Protein AF-A0A165PVE1-F1 (afdb_monomer_lite)

Foldseek 3Di:
DDDDDPVRVVVVVVVVVVVVVVVVVVVVVVVVVVVVVVVVVVVVVVVVVVVCVVCVVVPVVVVVQVVDPPRDPVPPDDDDPDPPPDDPDDDDDDDDDDDDDDDDDDDDDDDDDDDDDDDDDPDDDDDDDDDDDDDDDDDDD

pLDDT: mean 73.23, std 21.04, range [41.41, 98.44]

Organism: NCBI:txid1314783

Structure (mmCIF, N/CA/C/O backbone):
data_AF-A0A165PVE1-F1
#
_entry.id   AF-A0A165PVE1-F1
#
loop_
_atom_site.group_PDB
_atom_site.id
_atom_site.type_symbol
_atom_site.label_atom_id
_atom_site.label_alt_id
_atom_site.label_comp_id
_atom_site.label_asym_id
_atom_site.label_entity_id
_atom_site.label_seq_id
_atom_site.pdbx_PDB_ins_code
_atom_site.Cartn_x
_atom_site.Cartn_y
_atom_site.Cartn_z
_atom_site.occupancy
_atom_site.B_iso_or_equiv
_atom_site.auth_seq_id
_atom_site.auth_comp_id
_atom_site.auth_asym_id
_atom_site.auth_atom_id
_atom_site.pdbx_PDB_model_num
ATOM 1 N N . MET A 1 1 ? -23.027 -10.663 45.552 1.00 64.75 1 MET A N 1
ATOM 2 C CA . MET A 1 1 ? -22.506 -10.025 44.319 1.00 64.75 1 MET A CA 1
ATOM 3 C C . MET A 1 1 ? -23.197 -8.685 44.113 1.00 64.75 1 MET A C 1
ATOM 5 O O . MET A 1 1 ? -24.423 -8.654 44.102 1.00 64.75 1 MET A O 1
ATOM 9 N N . ARG A 1 2 ? -22.444 -7.585 43.989 1.00 85.75 2 ARG A N 1
ATOM 10 C CA . ARG A 1 2 ? -23.007 -6.246 43.747 1.00 85.75 2 ARG A CA 1
ATOM 11 C C . ARG A 1 2 ? -23.236 -6.058 42.244 1.00 85.75 2 ARG A C 1
ATOM 13 O O . ARG A 1 2 ? -22.369 -6.411 41.451 1.00 85.75 2 ARG A O 1
ATOM 20 N N . ARG A 1 3 ? -24.409 -5.554 41.848 1.00 88.31 3 ARG A N 1
ATOM 21 C CA . ARG A 1 3 ? -24.725 -5.278 40.437 1.00 88.31 3 ARG A CA 1
ATOM 22 C C . ARG A 1 3 ? -24.141 -3.924 40.025 1.00 88.31 3 ARG A C 1
ATOM 24 O O . ARG A 1 3 ? -24.275 -2.982 40.807 1.00 88.31 3 ARG A O 1
ATOM 31 N N . PRO A 1 4 ? -23.549 -3.816 38.822 1.00 85.88 4 PRO A N 1
ATOM 32 C CA . PRO A 1 4 ? -22.967 -2.568 38.367 1.00 85.88 4 PRO A CA 1
ATOM 33 C C . PRO A 1 4 ? -24.045 -1.515 38.131 1.00 85.88 4 PRO A C 1
ATOM 35 O O . PRO A 1 4 ? -25.127 -1.810 37.596 1.00 85.88 4 PRO A O 1
ATOM 38 N N . THR A 1 5 ? -23.737 -0.289 38.537 1.00 94.88 5 THR A N 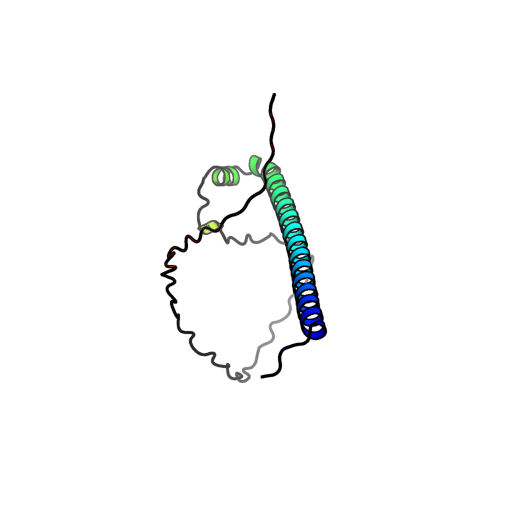1
ATOM 39 C CA . THR A 1 5 ? -24.629 0.860 38.374 1.00 94.88 5 THR A CA 1
ATOM 40 C C . THR A 1 5 ? -24.720 1.267 36.903 1.00 94.88 5 THR A C 1
ATOM 42 O O . THR A 1 5 ? -23.877 0.914 36.078 1.00 94.88 5 THR A O 1
ATOM 45 N N . TYR A 1 6 ? -25.757 2.023 36.539 1.00 96.00 6 TYR A N 1
ATOM 46 C CA . TYR A 1 6 ? -25.896 2.524 35.168 1.00 96.00 6 TYR A CA 1
ATOM 47 C C . TYR A 1 6 ? -24.686 3.367 34.734 1.00 96.00 6 TYR A C 1
ATOM 49 O O . TYR A 1 6 ? -24.195 3.217 33.619 1.00 96.00 6 TYR A O 1
ATOM 57 N N . LYS A 1 7 ? -24.158 4.191 35.647 1.00 96.19 7 LYS A N 1
ATOM 58 C CA . LYS A 1 7 ? -22.968 5.017 35.425 1.00 96.19 7 LYS A CA 1
ATOM 59 C C . LYS A 1 7 ? -21.754 4.164 35.044 1.00 96.19 7 LYS A C 1
ATOM 61 O O . LYS A 1 7 ? -21.088 4.463 34.062 1.00 96.19 7 LYS A O 1
ATOM 66 N N . GLU A 1 8 ? -21.507 3.077 35.770 1.00 96.00 8 GLU A N 1
ATOM 67 C CA . GLU A 1 8 ? -20.408 2.145 35.472 1.00 96.00 8 GLU A CA 1
ATOM 68 C C . GLU A 1 8 ? -20.572 1.486 34.098 1.00 96.00 8 GLU A C 1
ATOM 70 O O . GLU A 1 8 ? -19.610 1.400 33.339 1.00 96.00 8 GLU A O 1
ATOM 75 N N . LYS A 1 9 ? -21.796 1.080 33.731 1.00 95.44 9 LYS A N 1
ATOM 76 C CA . LYS A 1 9 ? -22.074 0.515 32.399 1.00 95.44 9 LYS A CA 1
ATOM 77 C C . LYS A 1 9 ? -21.843 1.528 31.281 1.00 95.44 9 LYS A C 1
ATOM 79 O O . LYS A 1 9 ? -21.306 1.164 30.239 1.00 95.44 9 LYS A O 1
ATOM 84 N N . TYR A 1 10 ? -22.240 2.782 31.498 1.00 96.94 10 TYR A N 1
ATOM 85 C CA . TYR A 1 10 ? -22.013 3.862 30.544 1.00 96.94 10 TYR A CA 1
ATOM 86 C C . TYR A 1 10 ? -20.517 4.098 30.319 1.00 96.94 10 TYR A C 1
ATOM 88 O O . TYR A 1 10 ? -20.077 4.107 29.174 1.00 96.94 10 TYR A O 1
ATOM 96 N N . PHE A 1 11 ? -19.725 4.208 31.390 1.00 97.69 11 PHE A N 1
ATOM 97 C CA . PHE A 1 11 ? -18.276 4.378 31.259 1.0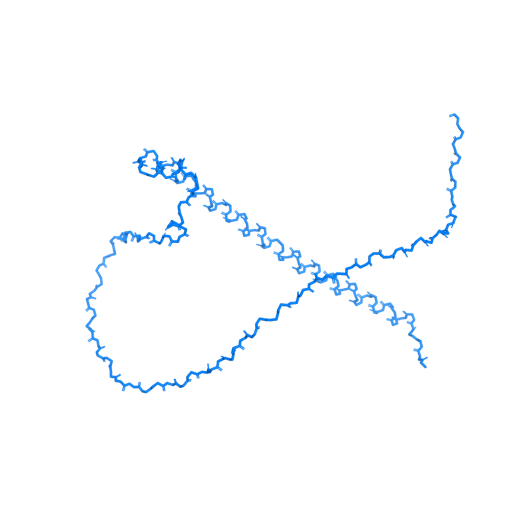0 97.69 11 PHE A CA 1
ATOM 98 C C . PHE A 1 11 ? -17.605 3.177 30.597 1.00 97.69 11 PHE A C 1
ATOM 100 O O . PHE A 1 11 ? -16.790 3.380 29.707 1.00 97.69 11 PHE A O 1
ATOM 107 N N . ALA A 1 12 ? -17.996 1.948 30.944 1.00 96.69 12 ALA A N 1
ATOM 108 C CA . ALA A 1 12 ? -17.459 0.751 30.298 1.00 96.69 12 ALA A CA 1
ATOM 109 C C . ALA A 1 12 ? -17.767 0.719 28.790 1.00 96.69 12 ALA A C 1
ATOM 111 O O . ALA A 1 12 ? -16.915 0.365 27.978 1.00 96.69 12 ALA A O 1
ATOM 112 N N . MET A 1 13 ? -18.979 1.110 28.393 1.00 97.25 13 MET A N 1
ATOM 113 C CA . MET A 1 13 ? -19.349 1.216 26.981 1.00 97.25 13 MET A CA 1
ATOM 114 C C . MET A 1 13 ? -18.571 2.330 26.273 1.00 97.25 13 MET A C 1
ATOM 116 O O . MET A 1 13 ? -18.085 2.117 25.163 1.00 97.25 13 MET A O 1
ATOM 120 N N . GLN A 1 14 ? -18.426 3.491 26.911 1.00 98.06 14 GLN A N 1
ATOM 121 C CA . GLN A 1 14 ? -17.677 4.616 26.361 1.00 98.06 14 GLN A CA 1
ATOM 122 C C . GLN A 1 14 ? -16.197 4.267 26.186 1.00 98.06 14 GLN A C 1
ATOM 124 O O . GLN A 1 14 ? -15.634 4.521 25.129 1.00 98.06 14 GLN A O 1
ATOM 129 N N . GLU A 1 15 ? -15.582 3.632 27.181 1.00 97.81 15 GLU A N 1
ATOM 130 C CA . GLU A 1 15 ? -14.200 3.154 27.125 1.00 97.81 15 GLU A CA 1
ATOM 131 C C . GLU A 1 15 ? -14.008 2.167 25.969 1.00 97.81 15 GLU A C 1
ATOM 133 O O . GLU A 1 15 ? -13.076 2.306 25.179 1.00 97.81 15 GLU A O 1
ATOM 138 N N . LYS A 1 16 ? -14.939 1.219 25.795 1.00 97.94 16 LYS A N 1
ATOM 139 C CA . LYS A 1 16 ? -14.907 0.293 24.655 1.00 97.94 16 LYS A CA 1
ATOM 140 C C . LYS A 1 16 ? -15.055 1.009 23.321 1.00 97.94 16 LYS A C 1
ATOM 142 O O . LYS A 1 16 ? -14.354 0.664 22.371 1.00 97.94 16 LYS A O 1
ATOM 147 N N . HIS A 1 17 ? -15.935 2.001 23.239 1.00 98.06 17 HIS A N 1
ATOM 148 C CA . HIS A 1 17 ? -16.089 2.808 22.035 1.00 98.06 17 HIS A CA 1
ATOM 149 C C . HIS A 1 17 ? -14.802 3.575 21.705 1.00 98.06 17 HIS A C 1
ATOM 151 O O . HIS A 1 17 ? -14.374 3.569 20.548 1.00 98.06 17 HIS A O 1
ATOM 157 N N . THR A 1 18 ? -14.167 4.193 22.703 1.00 98.19 18 THR A N 1
ATOM 158 C CA . THR A 1 18 ? -12.875 4.873 22.550 1.00 98.19 18 THR A CA 1
ATOM 159 C C . THR A 1 18 ? -11.809 3.896 22.061 1.00 98.19 18 THR A C 1
ATOM 161 O O . THR A 1 18 ? -11.216 4.131 21.013 1.00 98.19 18 THR A O 1
ATOM 164 N N . GLN A 1 19 ? -11.671 2.739 22.713 1.00 98.06 19 GLN A N 1
ATOM 165 C CA . GLN A 1 19 ? -10.705 1.702 22.338 1.00 98.06 19 GLN A CA 1
ATOM 166 C C . GLN A 1 19 ? -10.882 1.230 20.882 1.00 98.06 19 GLN A C 1
ATOM 168 O O . GLN A 1 19 ? -9.915 1.123 20.125 1.00 98.06 19 GLN A O 1
ATOM 173 N N . VAL A 1 20 ? -12.122 0.953 20.462 1.00 98.31 20 VAL A N 1
ATOM 174 C CA . VAL A 1 20 ? -12.427 0.546 19.079 1.00 98.31 20 VAL A CA 1
ATOM 175 C C . VAL A 1 20 ? -12.144 1.681 18.096 1.00 98.31 20 VAL A C 1
ATOM 177 O O . VAL A 1 20 ? -11.644 1.432 17.000 1.00 98.31 20 VAL A O 1
ATOM 180 N N . SER A 1 21 ? -12.448 2.922 18.474 1.00 98.25 21 SER A N 1
ATOM 181 C CA . SER A 1 21 ? -12.227 4.092 17.623 1.00 98.25 21 SER A CA 1
ATOM 182 C C . SER A 1 21 ? -10.742 4.342 17.378 1.00 98.25 21 SER A C 1
ATOM 184 O O . SER A 1 21 ? -10.355 4.510 16.223 1.00 98.25 21 SER A O 1
ATOM 186 N N . GLU A 1 22 ? -9.920 4.284 18.426 1.00 98.44 22 GLU A N 1
ATOM 187 C CA . GLU A 1 22 ? -8.460 4.414 18.345 1.00 98.44 22 GLU A CA 1
ATOM 188 C C . GLU A 1 22 ? -7.850 3.297 17.494 1.00 98.44 22 GLU A C 1
ATOM 190 O O . GLU A 1 22 ? -7.074 3.554 16.575 1.00 98.44 22 GLU A O 1
ATOM 195 N N . THR A 1 23 ? -8.276 2.052 17.728 1.00 98.12 23 THR A N 1
ATOM 196 C CA . THR A 1 23 ? -7.819 0.892 16.947 1.00 98.12 23 THR A CA 1
ATOM 197 C C . THR A 1 23 ? -8.185 1.041 15.466 1.00 98.12 23 THR A C 1
ATOM 199 O O . THR A 1 23 ? -7.370 0.791 14.579 1.00 98.12 23 THR A O 1
ATOM 202 N N . ARG A 1 24 ? -9.408 1.500 15.172 1.00 98.31 24 ARG A N 1
ATOM 203 C CA . ARG A 1 24 ? -9.855 1.766 13.798 1.00 98.31 24 ARG A CA 1
ATOM 204 C C . ARG A 1 24 ? -9.033 2.874 13.143 1.00 98.31 24 ARG A C 1
ATOM 206 O O . ARG A 1 24 ? -8.749 2.784 11.952 1.00 98.31 24 ARG A O 1
ATOM 213 N N . GLU A 1 25 ? -8.688 3.923 13.882 1.00 98.38 25 GLU A N 1
ATOM 214 C CA . GLU A 1 25 ? -7.843 5.002 13.369 1.00 98.38 25 GLU A CA 1
ATOM 215 C C . GLU A 1 25 ? -6.427 4.503 13.059 1.00 98.38 25 GLU A C 1
ATOM 217 O O . GLU A 1 25 ? -5.901 4.814 11.989 1.00 98.38 25 GLU A O 1
ATOM 222 N N . ALA A 1 26 ? -5.844 3.679 13.933 1.00 98.19 26 ALA A N 1
ATOM 223 C CA . ALA A 1 26 ? -4.534 3.072 13.712 1.00 98.19 26 ALA A CA 1
ATOM 224 C C . ALA A 1 26 ? -4.507 2.233 12.425 1.00 98.19 26 ALA A C 1
ATOM 226 O O . ALA A 1 26 ? -3.664 2.470 11.560 1.00 98.19 26 ALA A O 1
ATOM 227 N N . TYR A 1 27 ? -5.485 1.341 12.235 1.00 98.31 27 TYR A N 1
ATOM 228 C CA . TYR A 1 27 ? -5.566 0.538 11.012 1.00 98.31 27 TYR A CA 1
ATOM 229 C C . TYR A 1 27 ? -5.804 1.374 9.758 1.00 98.31 27 TYR A C 1
ATOM 231 O O . TYR A 1 27 ? -5.269 1.054 8.703 1.00 98.31 27 TYR A O 1
ATOM 239 N N . ARG A 1 28 ? -6.574 2.465 9.844 1.00 98.25 28 ARG A N 1
ATOM 240 C CA . ARG A 1 28 ? -6.750 3.375 8.701 1.00 98.25 28 ARG A CA 1
ATOM 241 C C . ARG A 1 28 ? -5.445 4.055 8.303 1.00 98.25 28 ARG A C 1
ATOM 243 O O . ARG A 1 28 ? -5.185 4.188 7.113 1.00 98.25 28 ARG A O 1
ATOM 250 N N . LYS A 1 29 ? -4.629 4.470 9.277 1.00 98.38 29 LYS A N 1
ATOM 251 C CA . LYS A 1 29 ? -3.305 5.050 9.006 1.00 98.38 29 LYS A CA 1
ATOM 252 C C . LYS A 1 29 ? -2.372 4.022 8.372 1.00 98.38 29 LYS A C 1
ATOM 254 O O . LYS A 1 29 ? -1.705 4.335 7.394 1.00 98.38 29 LYS A O 1
ATOM 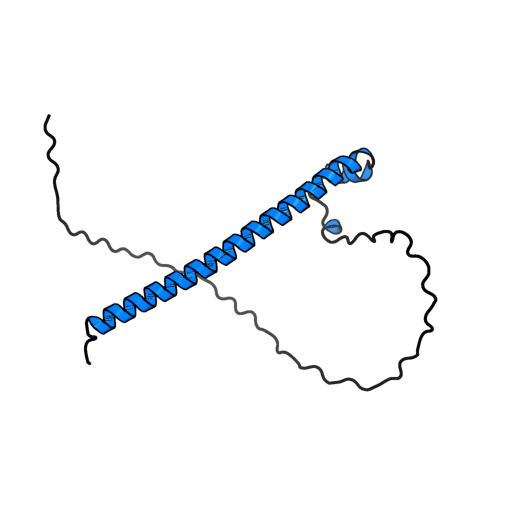259 N N . GLU A 1 30 ? -2.349 2.801 8.899 1.00 98.00 30 GLU A N 1
ATOM 260 C CA . GLU A 1 30 ? -1.527 1.722 8.346 1.00 98.00 30 GLU A CA 1
ATOM 261 C C . GLU A 1 30 ? -1.952 1.347 6.920 1.00 98.00 30 GLU A C 1
ATOM 263 O O . GLU A 1 30 ? -1.097 1.203 6.048 1.00 98.00 30 GLU A O 1
ATOM 268 N N . LEU A 1 31 ? -3.263 1.277 6.663 1.00 98.06 31 LEU A N 1
ATOM 269 C CA . LEU A 1 31 ? -3.810 1.039 5.330 1.00 98.06 31 LEU A CA 1
ATOM 270 C C . LEU A 1 31 ? -3.352 2.118 4.342 1.00 98.06 31 LEU A C 1
ATOM 272 O O . LEU A 1 31 ? -2.830 1.779 3.287 1.00 98.06 31 LEU A O 1
ATOM 276 N N . ALA A 1 32 ? -3.465 3.397 4.712 1.00 98.31 32 ALA A N 1
ATOM 277 C CA . ALA A 1 32 ? -3.029 4.503 3.860 1.00 98.31 32 ALA A CA 1
ATOM 278 C C . ALA A 1 32 ? -1.525 4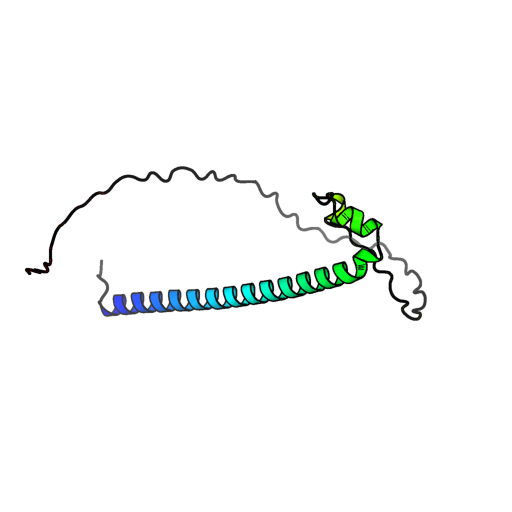.424 3.535 1.00 98.31 32 ALA A C 1
ATOM 280 O O . ALA A 1 32 ? -1.121 4.594 2.388 1.00 98.31 32 ALA A O 1
ATOM 281 N N . LEU A 1 33 ? -0.684 4.085 4.519 1.00 98.38 33 LEU A N 1
ATOM 282 C CA . LEU A 1 33 ? 0.752 3.893 4.287 1.00 98.38 33 LEU A CA 1
ATOM 283 C C . LEU A 1 33 ? 1.047 2.703 3.365 1.00 98.38 33 LEU A C 1
ATOM 285 O O . LEU A 1 33 ? 2.007 2.747 2.593 1.00 98.38 33 LEU A O 1
ATOM 289 N N . ALA A 1 34 ? 0.272 1.624 3.466 1.00 97.94 34 ALA A N 1
ATOM 290 C CA . ALA A 1 34 ? 0.414 0.470 2.587 1.00 97.94 34 ALA A CA 1
ATOM 291 C C . ALA A 1 34 ? -0.006 0.804 1.148 1.00 97.94 34 ALA A C 1
ATOM 293 O O . ALA A 1 34 ? 0.699 0.432 0.210 1.00 97.94 34 ALA A O 1
ATOM 294 N N . GLU A 1 35 ? -1.100 1.545 0.975 1.00 98.06 35 GLU A N 1
ATOM 295 C CA . GLU A 1 35 ? -1.568 2.032 -0.327 1.00 98.06 35 GLU A CA 1
ATOM 296 C C . GLU A 1 35 ? -0.535 2.958 -0.987 1.00 98.06 35 GLU A C 1
ATOM 298 O O . GLU A 1 35 ? -0.203 2.773 -2.159 1.00 98.06 35 GLU A O 1
ATOM 303 N N . ASP A 1 36 ? 0.063 3.879 -0.228 1.00 98.25 36 ASP A N 1
ATOM 304 C CA . ASP A 1 36 ? 1.131 4.752 -0.728 1.00 98.25 36 ASP A CA 1
ATOM 305 C C . ASP A 1 36 ? 2.370 3.963 -1.174 1.00 98.25 36 ASP A C 1
ATOM 307 O O . ASP A 1 36 ? 2.985 4.279 -2.195 1.00 98.25 36 ASP A O 1
ATOM 311 N N . LYS A 1 37 ? 2.753 2.924 -0.422 1.00 98.19 37 LYS A N 1
ATOM 312 C CA . LYS A 1 37 ? 3.867 2.039 -0.800 1.00 98.19 37 LYS A CA 1
ATOM 313 C C . LYS A 1 37 ? 3.559 1.260 -2.071 1.00 98.19 37 LYS A C 1
ATOM 315 O O . LYS A 1 37 ? 4.430 1.153 -2.928 1.00 98.19 37 LYS A O 1
ATOM 320 N N . LEU A 1 38 ? 2.338 0.737 -2.195 1.00 98.12 38 LEU A N 1
ATOM 321 C CA . LEU A 1 38 ? 1.898 0.030 -3.395 1.00 98.12 38 LEU A CA 1
ATOM 322 C C . LEU A 1 38 ? 1.995 0.945 -4.617 1.00 98.12 38 LEU A C 1
ATOM 324 O O . LEU A 1 38 ? 2.535 0.536 -5.638 1.00 98.12 38 LEU A O 1
ATOM 328 N N . ARG A 1 39 ? 1.525 2.189 -4.491 1.00 98.06 39 ARG A N 1
ATOM 329 C CA . ARG A 1 39 ? 1.570 3.168 -5.576 1.00 98.06 39 ARG A CA 1
ATOM 330 C C . ARG A 1 39 ? 3.001 3.486 -6.004 1.00 98.06 39 ARG A C 1
ATOM 332 O O . ARG A 1 39 ? 3.297 3.429 -7.188 1.00 98.06 39 ARG A O 1
ATOM 339 N N . LYS A 1 40 ? 3.901 3.741 -5.050 1.00 97.88 40 LYS A N 1
ATOM 340 C CA . LYS A 1 40 ? 5.324 3.974 -5.355 1.00 97.88 40 LYS A CA 1
ATOM 341 C C . LYS A 1 40 ? 5.960 2.784 -6.064 1.00 97.88 40 LYS A C 1
ATOM 343 O O . LYS A 1 40 ? 6.663 2.970 -7.046 1.00 97.88 40 LYS A O 1
ATOM 348 N N . LEU A 1 41 ? 5.670 1.568 -5.603 1.00 97.88 41 LEU A N 1
ATOM 349 C CA . LEU A 1 41 ? 6.177 0.357 -6.240 1.00 97.88 41 LEU A CA 1
ATOM 350 C C . LEU A 1 41 ? 5.628 0.192 -7.663 1.00 97.88 41 LEU A C 1
ATOM 352 O O . LEU A 1 41 ? 6.365 -0.195 -8.560 1.00 97.88 41 LEU A O 1
ATOM 356 N N . GLN A 1 42 ? 4.350 0.504 -7.885 1.00 97.88 42 GLN A N 1
ATOM 357 C CA . GLN A 1 42 ? 3.766 0.513 -9.226 1.00 97.88 42 GLN A CA 1
ATOM 358 C C . GLN A 1 42 ? 4.455 1.538 -10.129 1.00 97.88 42 GLN A C 1
ATOM 360 O O . GLN A 1 42 ? 4.784 1.204 -11.262 1.00 97.88 42 GLN A O 1
ATOM 365 N N . ASP A 1 43 ? 4.715 2.746 -9.627 1.00 97.69 43 ASP A N 1
ATOM 366 C CA . ASP A 1 43 ? 5.428 3.788 -10.369 1.00 97.69 43 ASP A CA 1
ATOM 367 C C . ASP A 1 43 ? 6.860 3.340 -10.727 1.00 97.69 43 ASP A C 1
ATOM 369 O O . ASP A 1 43 ? 7.298 3.519 -11.863 1.00 97.69 43 ASP A O 1
ATOM 373 N N . GLU A 1 44 ? 7.568 2.685 -9.800 1.00 96.88 44 GLU A N 1
ATOM 374 C CA . GLU A 1 44 ? 8.889 2.090 -10.049 1.00 96.88 44 GLU A CA 1
ATOM 375 C C . GLU A 1 44 ? 8.830 0.963 -11.093 1.00 96.88 44 GLU A C 1
ATOM 377 O O . GLU A 1 44 ? 9.663 0.913 -11.999 1.00 96.88 44 GLU A O 1
ATOM 382 N N . CYS A 1 45 ? 7.834 0.074 -11.016 1.00 95.56 45 CYS A N 1
ATOM 383 C CA . CYS A 1 45 ? 7.631 -0.972 -12.018 1.00 95.56 45 CYS A CA 1
ATOM 384 C C . CYS A 1 45 ? 7.328 -0.389 -13.402 1.00 95.56 45 CYS A C 1
ATOM 386 O O . CYS A 1 45 ? 7.890 -0.864 -14.386 1.00 95.56 45 CYS A O 1
ATOM 388 N N . ASN A 1 46 ? 6.484 0.640 -13.486 1.00 96.31 46 ASN A N 1
ATOM 389 C CA . ASN A 1 46 ? 6.172 1.314 -14.746 1.00 96.31 46 ASN A CA 1
ATOM 390 C C . ASN A 1 46 ? 7.429 1.944 -15.357 1.00 96.31 46 ASN A C 1
ATOM 392 O O . ASN A 1 46 ? 7.694 1.743 -16.535 1.00 96.31 46 ASN A O 1
ATOM 396 N N . LEU A 1 47 ? 8.257 2.607 -14.544 1.00 96.56 47 LEU A N 1
ATOM 397 C CA . LEU A 1 47 ? 9.529 3.165 -15.004 1.00 96.56 47 LEU A CA 1
ATOM 398 C C . LEU A 1 47 ? 10.477 2.087 -15.558 1.00 96.56 47 LEU A C 1
ATOM 400 O O . LEU A 1 47 ? 11.169 2.313 -16.551 1.00 96.56 47 LEU A O 1
ATOM 404 N N . LEU A 1 48 ? 10.530 0.914 -14.921 1.00 94.19 48 LEU A N 1
ATOM 405 C CA . LEU A 1 48 ? 11.332 -0.205 -15.418 1.00 94.19 48 LEU A CA 1
ATOM 406 C C . LEU A 1 48 ? 10.783 -0.761 -16.734 1.00 94.19 48 LEU A C 1
ATOM 408 O O . LEU A 1 48 ? 11.574 -1.077 -17.620 1.00 94.19 48 LEU A O 1
ATOM 412 N N . LEU A 1 49 ? 9.461 -0.864 -16.873 1.00 93.69 49 LEU A N 1
ATOM 413 C CA . LEU A 1 49 ? 8.830 -1.280 -18.126 1.00 93.69 49 LEU A CA 1
ATOM 414 C C . LEU A 1 49 ? 9.133 -0.284 -19.253 1.00 93.69 49 LEU A C 1
ATOM 416 O O . LEU A 1 49 ? 9.573 -0.714 -20.315 1.00 93.69 49 LEU A O 1
ATOM 420 N N . ASP A 1 50 ? 9.047 1.023 -18.988 1.00 95.25 50 ASP A N 1
ATOM 421 C CA . ASP A 1 50 ? 9.428 2.066 -19.950 1.00 95.25 50 ASP A CA 1
ATOM 422 C C . ASP A 1 50 ? 10.899 1.923 -20.385 1.00 95.25 50 ASP A C 1
ATOM 424 O O . ASP A 1 50 ? 11.233 2.010 -21.569 1.00 95.25 50 ASP A O 1
ATOM 428 N N . ALA A 1 51 ? 11.807 1.669 -19.436 1.00 93.50 51 ALA A N 1
ATOM 429 C CA . ALA A 1 51 ? 13.223 1.464 -19.737 1.00 93.50 51 ALA A CA 1
ATOM 430 C C . ALA A 1 51 ? 13.465 0.200 -20.581 1.00 93.50 51 ALA A C 1
ATOM 432 O O . ALA A 1 51 ? 14.312 0.210 -21.480 1.00 93.50 51 ALA A O 1
ATOM 433 N N . VAL A 1 52 ? 12.727 -0.880 -20.311 1.00 91.44 52 VAL A N 1
ATOM 434 C CA . VAL A 1 52 ? 12.782 -2.114 -21.105 1.00 91.44 52 VAL A CA 1
ATOM 435 C C . VAL A 1 52 ? 12.258 -1.868 -22.514 1.00 91.44 52 VAL A C 1
ATOM 437 O O . VAL A 1 52 ? 12.916 -2.292 -23.459 1.00 91.44 52 VAL A O 1
ATOM 440 N N . ASP A 1 53 ? 11.161 -1.134 -22.684 1.00 90.94 53 ASP A N 1
ATOM 441 C CA . ASP A 1 53 ? 10.621 -0.801 -24.007 1.00 90.94 53 ASP A CA 1
ATOM 442 C C . ASP A 1 53 ? 11.617 0.013 -24.849 1.00 90.94 53 ASP A C 1
ATOM 444 O O . ASP A 1 53 ? 11.726 -0.185 -26.062 1.00 90.94 53 ASP A O 1
ATOM 448 N N . ILE A 1 54 ? 12.409 0.877 -24.206 1.00 92.25 54 ILE A N 1
ATOM 449 C CA . ILE A 1 54 ? 13.486 1.629 -24.864 1.00 92.25 54 ILE A CA 1
ATOM 450 C C . ILE A 1 54 ? 14.679 0.720 -25.208 1.00 92.25 54 ILE A C 1
ATOM 452 O O . ILE A 1 54 ? 15.245 0.821 -26.299 1.00 92.25 54 ILE A O 1
ATOM 456 N N . ALA A 1 55 ? 15.101 -0.152 -24.288 1.00 88.94 55 ALA A N 1
ATOM 457 C CA . ALA A 1 55 ? 16.340 -0.922 -24.423 1.00 88.94 55 ALA A CA 1
ATOM 458 C C . ALA A 1 55 ? 16.185 -2.232 -25.216 1.00 88.94 55 ALA A C 1
ATOM 460 O O . ALA A 1 55 ? 17.125 -2.660 -25.894 1.00 88.94 55 ALA A O 1
ATOM 461 N N . ALA A 1 56 ? 15.022 -2.880 -25.146 1.00 88.75 56 ALA A N 1
ATOM 462 C CA . ALA A 1 56 ? 14.793 -4.210 -25.702 1.00 88.75 56 ALA A CA 1
ATOM 463 C C . ALA A 1 56 ? 14.988 -4.294 -27.225 1.00 88.75 56 ALA A C 1
ATOM 465 O O . ALA A 1 56 ? 15.648 -5.237 -27.665 1.00 88.75 56 ALA A O 1
ATOM 466 N N . PRO A 1 57 ? 14.537 -3.330 -28.054 1.00 88.75 57 PRO A N 1
ATOM 467 C CA . PRO A 1 57 ? 14.754 -3.393 -29.502 1.00 88.75 57 PRO A CA 1
ATOM 468 C C . PRO A 1 57 ? 16.236 -3.429 -29.905 1.00 88.75 57 PRO A C 1
ATOM 470 O O . PRO A 1 57 ? 16.588 -4.023 -30.923 1.00 88.75 57 PRO A O 1
ATOM 473 N N . ALA A 1 58 ? 17.117 -2.831 -29.097 1.00 88.50 58 ALA A N 1
ATOM 474 C CA . ALA A 1 58 ? 18.562 -2.837 -29.324 1.00 88.50 58 ALA A CA 1
ATOM 475 C C . ALA A 1 58 ? 19.254 -4.117 -28.808 1.00 88.50 58 ALA A C 1
ATOM 477 O O . ALA A 1 58 ? 20.445 -4.314 -29.053 1.00 88.50 58 ALA A O 1
ATOM 478 N N . GLN A 1 59 ? 18.529 -4.989 -28.097 1.00 85.81 59 GLN A N 1
ATOM 479 C CA . GLN A 1 59 ? 19.062 -6.177 -27.430 1.00 85.81 59 GLN A CA 1
ATOM 480 C C . GLN A 1 59 ? 18.284 -7.446 -27.833 1.00 85.81 59 GLN A C 1
ATOM 482 O O . GLN A 1 59 ? 17.376 -7.886 -27.126 1.00 85.81 59 GLN A O 1
ATOM 487 N N . PRO A 1 60 ? 18.660 -8.113 -28.941 1.00 84.12 60 PRO A N 1
ATOM 488 C CA . PRO A 1 60 ? 17.936 -9.286 -29.440 1.00 84.12 60 PRO A CA 1
ATOM 489 C C . PRO A 1 60 ? 17.961 -10.479 -28.472 1.00 84.12 60 PRO A C 1
ATOM 491 O O . PRO A 1 60 ? 17.009 -11.256 -28.421 1.00 84.12 60 PRO A O 1
ATOM 494 N N . SER A 1 61 ? 19.023 -10.620 -27.671 1.00 83.00 61 SER A N 1
ATOM 495 C CA . SER A 1 61 ? 19.083 -11.625 -26.606 1.00 83.00 61 SER A CA 1
ATOM 496 C C . SER A 1 61 ? 18.035 -11.364 -25.522 1.00 83.00 61 SER A C 1
ATOM 498 O O . SER A 1 61 ? 17.377 -12.307 -25.099 1.00 83.00 61 SER A O 1
ATOM 500 N N . LEU A 1 62 ? 17.828 -10.105 -25.118 1.00 82.00 62 LEU A N 1
ATOM 501 C CA . LEU A 1 62 ? 16.804 -9.716 -24.145 1.00 82.00 62 LEU A CA 1
ATOM 502 C C . LEU A 1 62 ? 15.392 -10.005 -24.672 1.00 82.00 62 LEU A C 1
ATOM 504 O O . LEU A 1 62 ? 14.591 -10.598 -23.954 1.00 82.00 62 LEU A O 1
ATOM 508 N N . LEU A 1 63 ? 15.112 -9.690 -25.942 1.00 84.06 63 LEU A N 1
ATOM 509 C CA . LEU A 1 63 ? 13.831 -10.019 -26.587 1.00 84.06 63 LEU A CA 1
ATOM 510 C C . LEU A 1 63 ? 13.531 -11.522 -26.571 1.00 84.06 63 LEU A C 1
ATOM 512 O O . LEU A 1 63 ? 12.396 -11.921 -26.318 1.00 84.06 63 LEU A O 1
ATOM 516 N N . HIS A 1 64 ? 14.545 -12.362 -26.806 1.00 82.62 64 HIS A N 1
ATOM 517 C CA . HIS A 1 64 ? 14.378 -13.815 -26.742 1.00 82.62 64 HIS A CA 1
ATOM 518 C C . HIS A 1 64 ? 13.937 -14.290 -25.351 1.00 82.62 64 HIS A C 1
ATOM 520 O O . HIS A 1 64 ? 13.166 -15.243 -25.257 1.00 82.62 64 HIS A O 1
ATOM 526 N N . TYR A 1 65 ? 14.404 -13.636 -24.284 1.00 79.25 65 TYR A N 1
ATOM 527 C CA . TYR A 1 65 ? 13.997 -13.959 -22.917 1.00 79.25 65 TYR A CA 1
ATOM 528 C C . TYR A 1 65 ? 12.614 -13.401 -22.574 1.00 79.25 65 TYR A C 1
ATOM 530 O O . TYR A 1 65 ? 11.810 -14.128 -22.001 1.00 79.25 65 TYR A O 1
ATOM 538 N N . LEU A 1 66 ? 12.306 -12.161 -22.969 1.00 81.50 66 LEU A N 1
ATOM 539 C CA . LEU A 1 66 ? 10.993 -11.544 -22.735 1.00 81.50 66 LEU A CA 1
ATOM 540 C C . LEU A 1 66 ? 9.849 -12.296 -23.433 1.00 81.50 66 LEU A C 1
ATOM 542 O O . LEU A 1 66 ? 8.730 -12.314 -22.936 1.00 81.50 66 LEU A O 1
ATOM 546 N N . ALA A 1 67 ? 10.120 -12.940 -24.570 1.00 83.12 67 ALA A N 1
ATOM 547 C CA . ALA A 1 67 ? 9.130 -13.726 -25.307 1.00 83.12 67 ALA A CA 1
ATOM 548 C C . ALA A 1 67 ? 8.895 -15.139 -24.734 1.00 83.12 67 ALA A C 1
ATOM 550 O O . ALA A 1 67 ? 8.052 -15.876 -25.256 1.00 83.12 67 ALA A O 1
ATOM 551 N N . ARG A 1 68 ? 9.668 -15.565 -23.725 1.00 78.88 68 ARG A N 1
ATOM 552 C CA . ARG A 1 68 ? 9.716 -16.957 -23.267 1.00 78.88 68 ARG A CA 1
ATOM 553 C C . ARG A 1 68 ? 9.225 -17.068 -21.827 1.00 78.88 68 ARG A C 1
ATOM 555 O O . ARG A 1 68 ? 10.000 -16.921 -20.890 1.00 78.88 68 ARG A O 1
ATOM 562 N N . ASP A 1 69 ? 7.948 -17.408 -21.682 1.00 77.94 69 ASP A N 1
ATOM 563 C CA . ASP A 1 69 ? 7.360 -17.774 -20.394 1.00 77.94 69 ASP A CA 1
ATOM 564 C C . ASP A 1 69 ? 7.284 -19.302 -20.215 1.00 77.94 69 ASP A C 1
ATOM 566 O O . ASP A 1 69 ? 6.939 -20.020 -21.161 1.00 77.94 69 ASP A O 1
ATOM 570 N N . PRO A 1 70 ? 7.572 -19.831 -19.008 1.00 78.88 70 PRO A N 1
ATOM 571 C CA . PRO A 1 70 ? 7.906 -19.096 -17.784 1.00 78.88 70 PRO A CA 1
ATOM 572 C C . PRO A 1 70 ? 9.371 -18.631 -17.727 1.00 78.88 70 PRO A C 1
ATOM 574 O O . PRO A 1 70 ? 10.266 -19.294 -18.261 1.00 78.88 70 PRO A O 1
ATOM 577 N N . ILE A 1 71 ? 9.617 -17.542 -16.989 1.00 70.62 71 ILE A N 1
ATOM 578 C CA . ILE A 1 71 ? 10.966 -17.052 -16.676 1.00 70.62 71 ILE A CA 1
ATOM 579 C C . ILE A 1 71 ? 11.775 -18.172 -15.993 1.00 70.62 71 ILE A C 1
ATOM 581 O O . ILE A 1 71 ? 11.342 -18.714 -14.969 1.00 70.62 71 ILE A O 1
ATOM 585 N N . PRO A 1 72 ? 12.953 -18.546 -16.525 1.00 76.06 72 PRO A N 1
ATOM 586 C CA . PRO A 1 72 ? 13.745 -19.619 -15.942 1.00 76.06 72 PRO A CA 1
ATOM 587 C C . PRO A 1 72 ? 14.229 -19.294 -14.514 1.00 76.06 72 PRO A C 1
ATOM 589 O O . PRO A 1 72 ? 14.669 -18.170 -14.253 1.00 76.06 72 PRO A O 1
ATOM 592 N N . PRO A 1 73 ? 14.227 -20.274 -13.588 1.00 76.25 73 PRO A N 1
ATOM 593 C CA . PRO A 1 73 ? 14.444 -20.035 -12.162 1.00 76.25 73 PRO A CA 1
ATOM 594 C C . PRO A 1 73 ? 15.820 -19.466 -11.815 1.00 76.25 73 PRO A C 1
ATOM 596 O O . PRO A 1 73 ? 15.965 -18.798 -10.793 1.00 76.25 73 PRO A O 1
ATOM 599 N N 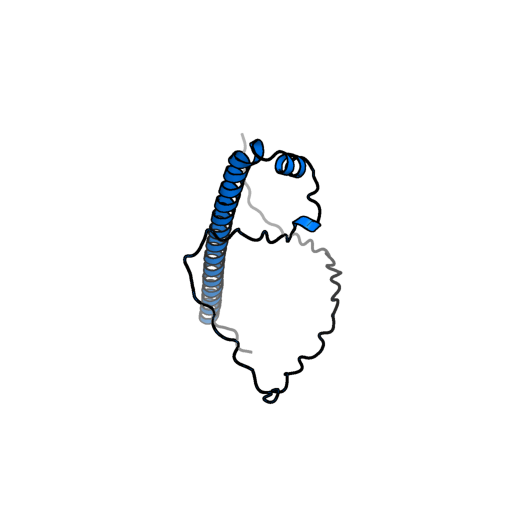. GLN A 1 74 ? 16.817 -19.683 -12.674 1.00 73.75 74 GLN A N 1
ATOM 600 C CA . GLN A 1 74 ? 18.149 -19.106 -12.523 1.00 73.75 74 GLN A CA 1
ATOM 601 C C . GLN A 1 74 ? 18.159 -17.568 -12.538 1.00 73.75 74 GLN A C 1
ATOM 603 O O . GLN A 1 74 ? 19.118 -16.981 -12.051 1.00 73.75 74 GLN A O 1
ATOM 608 N N . TYR A 1 75 ? 17.116 -16.907 -13.049 1.00 68.69 75 TYR A N 1
ATOM 609 C CA . TYR A 1 75 ? 17.053 -15.445 -13.135 1.00 68.69 75 TYR A CA 1
ATOM 610 C C . TYR A 1 75 ? 16.307 -14.775 -11.972 1.00 68.69 75 TYR A C 1
ATOM 612 O O . TYR A 1 75 ? 16.340 -13.553 -11.871 1.00 68.69 75 TYR A O 1
ATOM 620 N N . HIS A 1 76 ? 15.692 -15.531 -11.054 1.00 73.75 76 HIS A N 1
ATOM 621 C CA . HIS A 1 76 ? 14.928 -14.951 -9.936 1.00 73.75 76 HIS A CA 1
ATOM 622 C C . HIS A 1 76 ? 15.780 -14.161 -8.927 1.00 73.75 76 HIS A C 1
ATOM 624 O O . HIS A 1 76 ? 15.237 -13.390 -8.141 1.00 73.75 76 HIS A O 1
ATOM 630 N N . SER A 1 77 ? 17.100 -14.350 -8.926 1.00 66.88 77 SER A N 1
ATOM 631 C CA . SER A 1 77 ? 18.012 -13.720 -7.965 1.00 66.88 77 SER A CA 1
ATOM 632 C C . SER A 1 77 ? 19.321 -13.254 -8.598 1.00 66.88 77 SER A C 1
ATOM 634 O O . SER A 1 77 ? 20.339 -13.165 -7.910 1.00 66.88 77 SER A O 1
ATOM 636 N N . TYR A 1 78 ? 19.342 -13.022 -9.913 1.00 65.81 78 TYR A N 1
ATOM 637 C CA . TYR A 1 78 ? 20.581 -12.637 -10.579 1.00 65.81 78 TYR A CA 1
ATOM 638 C C . TYR A 1 78 ? 20.930 -11.191 -10.221 1.00 65.81 78 TYR A C 1
ATOM 640 O O . TYR A 1 78 ? 20.309 -10.243 -10.697 1.00 65.81 78 TYR A O 1
ATOM 648 N N . GLN A 1 79 ? 21.934 -11.023 -9.365 1.00 59.62 79 GLN A N 1
ATOM 649 C CA . GLN A 1 79 ? 22.514 -9.722 -9.082 1.00 59.62 79 GLN A CA 1
ATOM 650 C C . GLN A 1 79 ? 23.497 -9.409 -10.208 1.00 59.62 79 GLN A C 1
ATOM 652 O O . GLN A 1 79 ? 24.591 -9.968 -10.273 1.00 59.62 79 GLN A O 1
ATOM 657 N N . VAL A 1 80 ? 23.070 -8.573 -11.153 1.00 60.94 80 VAL A N 1
ATOM 658 C CA . VAL A 1 80 ? 23.942 -8.113 -12.235 1.00 60.94 80 VAL A CA 1
ATOM 659 C C . VAL A 1 80 ? 25.030 -7.233 -11.611 1.00 60.94 80 VAL A C 1
ATOM 661 O O . VAL A 1 80 ? 24.692 -6.274 -10.912 1.00 60.94 80 VAL A O 1
ATOM 664 N N . PRO A 1 81 ? 26.327 -7.523 -11.824 1.00 61.28 81 PRO A N 1
ATOM 665 C CA . PRO A 1 81 ? 27.383 -6.592 -11.460 1.00 61.28 81 PRO A CA 1
ATOM 666 C C . PRO A 1 81 ? 27.171 -5.314 -12.271 1.00 61.28 81 PRO A C 1
ATOM 668 O O . PRO A 1 81 ? 27.294 -5.326 -13.495 1.00 61.28 81 PRO A O 1
ATOM 671 N N . PHE A 1 82 ? 26.816 -4.218 -11.605 1.00 53.53 82 PHE A N 1
ATOM 672 C CA . PHE A 1 82 ? 26.821 -2.913 -12.250 1.00 53.53 82 PHE A CA 1
ATOM 673 C C . PHE A 1 82 ? 28.265 -2.614 -12.680 1.00 53.53 82 PHE A C 1
ATOM 675 O O . PHE A 1 82 ? 29.164 -2.688 -11.834 1.00 53.53 82 PHE A O 1
ATOM 682 N N . PRO A 1 83 ? 28.539 -2.290 -13.958 1.00 52.81 83 PRO A N 1
ATOM 683 C CA . PRO A 1 83 ? 29.820 -1.701 -14.301 1.00 52.81 83 PRO A CA 1
ATOM 684 C C . PRO A 1 83 ? 29.894 -0.361 -13.572 1.00 52.81 83 PRO A C 1
ATOM 686 O O . PRO A 1 83 ? 29.153 0.566 -13.890 1.00 52.81 83 PRO A O 1
ATOM 689 N N . SER A 1 84 ? 30.745 -0.292 -12.548 1.00 50.03 84 SER A N 1
ATOM 690 C CA . SER A 1 84 ? 31.055 0.951 -11.854 1.00 50.03 84 SER A CA 1
ATOM 691 C C . SER A 1 84 ? 31.562 1.933 -12.906 1.00 50.03 84 SER A C 1
ATOM 693 O O . SER A 1 84 ? 32.641 1.747 -13.473 1.00 50.03 84 SER A O 1
ATOM 695 N N . THR A 1 85 ? 30.749 2.929 -13.252 1.00 50.19 85 THR A N 1
ATOM 696 C CA . THR A 1 85 ? 31.209 4.081 -14.021 1.00 50.19 85 THR A CA 1
ATOM 697 C C . THR A 1 85 ? 32.400 4.655 -13.272 1.00 50.19 85 THR A C 1
ATOM 699 O O . THR A 1 85 ? 32.260 5.022 -12.110 1.00 50.19 85 THR A O 1
ATOM 702 N N . ALA A 1 86 ? 33.556 4.630 -13.937 1.00 48.00 86 ALA A N 1
ATOM 703 C CA . ALA A 1 86 ? 34.878 4.947 -13.419 1.00 48.00 86 ALA A CA 1
ATOM 704 C C . ALA A 1 86 ? 34.870 5.986 -12.284 1.00 48.00 86 ALA A C 1
ATOM 706 O O . ALA A 1 86 ? 34.661 7.177 -12.509 1.00 48.00 86 ALA A O 1
ATOM 707 N N . GLU A 1 87 ? 35.134 5.518 -11.066 1.00 42.59 87 GLU A N 1
ATOM 708 C CA . GLU A 1 87 ? 35.494 6.367 -9.938 1.00 42.59 87 GLU A CA 1
ATOM 709 C C . GLU A 1 87 ? 36.969 6.794 -10.104 1.00 42.59 87 GLU A C 1
ATOM 711 O O . GLU A 1 87 ? 37.818 5.951 -10.425 1.00 42.59 87 GLU A O 1
ATOM 716 N N . PRO A 1 88 ? 37.320 8.082 -9.932 1.00 49.97 88 PRO A N 1
ATOM 717 C CA . PRO A 1 88 ? 38.705 8.518 -10.005 1.00 49.97 88 PRO A CA 1
ATOM 718 C C . PRO A 1 88 ? 39.465 8.107 -8.731 1.00 49.97 88 PRO A C 1
ATOM 720 O O . PRO A 1 88 ? 39.246 8.659 -7.662 1.00 49.97 88 PRO A O 1
ATOM 723 N N . THR A 1 89 ? 40.405 7.168 -8.887 1.00 50.75 89 THR A N 1
ATOM 724 C CA . THR A 1 89 ? 41.627 6.968 -8.072 1.00 50.75 89 THR A CA 1
ATOM 725 C C . THR A 1 89 ? 41.510 7.121 -6.547 1.00 50.75 89 THR A C 1
ATOM 727 O O . THR A 1 89 ? 41.776 8.190 -6.000 1.00 50.75 89 THR A O 1
ATOM 730 N N . HIS A 1 90 ? 41.331 5.998 -5.845 1.00 42.41 90 HIS A N 1
ATOM 731 C CA . HIS A 1 90 ? 41.820 5.837 -4.471 1.00 42.41 90 HIS A CA 1
ATOM 732 C C . HIS A 1 90 ? 42.987 4.831 -4.428 1.00 42.41 90 HIS A C 1
ATOM 734 O O . HIS A 1 90 ? 42.922 3.738 -4.985 1.00 42.41 90 HIS A O 1
ATOM 740 N N . ALA A 1 91 ? 44.088 5.267 -3.810 1.00 44.25 91 ALA A N 1
ATOM 741 C CA . ALA A 1 91 ? 45.372 4.577 -3.657 1.00 44.25 91 ALA A CA 1
ATOM 742 C C . ALA A 1 91 ? 45.273 3.245 -2.870 1.00 44.25 91 ALA A C 1
ATOM 744 O O . ALA A 1 91 ? 44.334 3.070 -2.091 1.00 44.25 91 ALA A O 1
ATOM 745 N N . PRO A 1 92 ? 46.240 2.311 -3.015 1.00 50.41 92 PRO A N 1
ATOM 746 C CA . PRO A 1 92 ? 46.169 1.007 -2.368 1.00 50.41 92 PRO A CA 1
ATOM 747 C C . PRO A 1 92 ? 46.499 1.124 -0.875 1.00 50.41 92 PRO A C 1
ATOM 749 O O . PRO A 1 92 ? 47.558 1.621 -0.491 1.00 50.41 92 PRO A O 1
ATOM 752 N N . VAL A 1 93 ? 45.599 0.637 -0.023 1.00 54.34 93 VAL A N 1
ATOM 753 C CA . VAL A 1 93 ? 45.835 0.499 1.420 1.00 54.34 93 VAL A CA 1
ATOM 754 C C . VAL A 1 93 ? 46.645 -0.790 1.655 1.00 54.34 93 VAL A C 1
ATOM 756 O O . VAL A 1 93 ? 46.221 -1.842 1.171 1.00 54.34 93 VAL A O 1
ATOM 759 N N . PRO A 1 94 ? 47.800 -0.771 2.352 1.00 52.25 94 PRO A N 1
ATOM 760 C CA . PRO A 1 94 ? 48.569 -1.986 2.619 1.00 52.25 94 PRO A CA 1
ATOM 761 C C . PRO A 1 94 ? 47.834 -2.905 3.600 1.00 52.25 94 PRO A C 1
ATOM 763 O O . PRO A 1 94 ? 47.287 -2.449 4.604 1.00 52.25 94 PRO A O 1
ATOM 766 N N . ALA A 1 95 ? 47.870 -4.210 3.328 1.00 52.94 95 ALA A N 1
ATOM 767 C CA . ALA A 1 95 ? 47.334 -5.257 4.187 1.00 52.94 95 ALA A CA 1
ATOM 768 C C . ALA A 1 95 ? 47.979 -5.221 5.586 1.00 52.94 95 ALA A C 1
ATOM 770 O O . ALA A 1 95 ? 49.153 -5.559 5.746 1.00 52.94 95 ALA A O 1
ATOM 771 N N . GLN A 1 96 ? 47.207 -4.842 6.609 1.00 45.50 96 GLN A N 1
ATOM 772 C CA . GLN A 1 96 ? 47.596 -5.036 8.004 1.00 45.50 96 GLN A CA 1
ATOM 773 C C . GLN A 1 96 ? 47.198 -6.441 8.469 1.00 45.50 96 GLN A C 1
ATOM 775 O O . GLN A 1 96 ? 46.025 -6.812 8.500 1.00 45.50 96 GLN A O 1
ATOM 780 N N . GLN A 1 97 ? 48.226 -7.211 8.826 1.00 45.94 97 GLN A N 1
ATOM 781 C CA . GLN A 1 97 ? 48.167 -8.509 9.490 1.00 45.94 97 GLN A CA 1
ATOM 782 C C . GLN A 1 97 ? 47.274 -8.460 10.738 1.00 45.94 97 GLN A C 1
ATOM 784 O O . GLN A 1 97 ? 47.488 -7.644 11.633 1.00 45.94 97 GLN A O 1
ATOM 789 N N . SER A 1 98 ? 46.305 -9.371 10.825 1.00 42.94 98 SER A N 1
ATOM 790 C CA . SER A 1 98 ? 45.508 -9.600 12.033 1.00 42.94 98 SER A CA 1
ATOM 791 C C . SER A 1 98 ? 46.181 -10.679 12.891 1.00 42.94 98 SER A C 1
ATOM 793 O O . SER A 1 98 ? 46.280 -11.834 12.481 1.00 42.94 98 SER A O 1
ATOM 795 N N . SER A 1 99 ? 46.654 -10.304 14.080 1.00 46.81 99 SER A N 1
ATOM 796 C CA . SER A 1 99 ? 47.074 -11.227 15.146 1.00 46.81 99 SER A CA 1
ATOM 797 C C . SER A 1 99 ? 45.890 -12.066 15.667 1.00 46.81 99 SER A C 1
ATOM 799 O O . SER A 1 99 ? 44.755 -11.585 15.628 1.00 46.81 99 SER A O 1
ATOM 801 N N . PRO A 1 100 ? 46.107 -13.285 16.208 1.00 58.09 100 PRO A N 1
ATOM 802 C CA . PRO A 1 100 ? 45.025 -14.117 16.725 1.00 58.09 100 PRO A CA 1
ATOM 803 C C . PRO A 1 100 ? 44.663 -13.682 18.154 1.00 58.09 100 PRO A C 1
ATOM 805 O O . PRO A 1 100 ? 45.448 -13.850 19.086 1.00 58.09 100 PRO A O 1
ATOM 808 N N . GLY A 1 101 ? 43.474 -13.104 18.325 1.00 45.22 101 GLY A N 1
ATOM 809 C CA . GLY A 1 101 ? 42.874 -12.774 19.623 1.00 45.22 101 GLY A CA 1
ATOM 810 C C . GLY A 1 101 ? 41.616 -13.617 19.885 1.00 45.22 101 GLY A C 1
ATOM 811 O O . GLY A 1 101 ? 40.955 -14.016 18.926 1.00 45.22 101 GLY A O 1
ATOM 812 N N . PRO A 1 102 ? 41.294 -13.933 21.154 1.00 53.31 102 PRO A N 1
ATOM 813 C CA . PRO A 1 102 ? 40.435 -15.055 21.527 1.00 53.31 102 PRO A CA 1
ATOM 814 C C . PRO A 1 102 ? 38.944 -14.794 21.269 1.00 53.31 102 PRO A C 1
ATOM 816 O O . PRO A 1 102 ? 38.428 -13.698 21.472 1.00 53.31 102 PRO A O 1
ATOM 819 N N . THR A 1 103 ? 38.253 -15.854 20.853 1.00 62.38 103 THR A N 1
ATOM 820 C CA . THR A 1 103 ? 36.812 -15.919 20.579 1.00 62.38 103 THR A CA 1
ATOM 821 C C . THR A 1 103 ? 35.956 -15.632 21.821 1.00 62.38 103 THR A C 1
ATOM 823 O O . THR A 1 103 ? 36.168 -16.286 22.847 1.00 62.38 103 THR A O 1
ATOM 826 N N . PRO A 1 104 ? 34.934 -14.760 21.748 1.00 65.06 104 PRO A N 1
ATOM 827 C CA . PRO A 1 104 ? 33.861 -14.734 22.740 1.00 65.06 104 PRO A CA 1
ATOM 828 C C . PRO A 1 104 ? 32.866 -15.895 22.512 1.00 65.06 104 PRO A C 1
ATOM 830 O O . PRO A 1 104 ? 32.675 -16.318 21.369 1.00 65.06 104 PRO A O 1
ATOM 833 N N . PRO A 1 105 ? 32.219 -16.432 23.566 1.00 57.75 105 PRO A N 1
ATOM 834 C CA . PRO A 1 105 ? 31.299 -17.558 23.443 1.00 57.75 105 PRO A CA 1
ATOM 835 C C . PRO A 1 105 ? 29.949 -17.138 22.842 1.00 57.75 105 PRO A C 1
ATOM 837 O O . PRO A 1 105 ? 29.323 -16.167 23.262 1.00 57.75 105 PRO A O 1
ATOM 840 N N . THR A 1 106 ? 29.488 -17.920 21.870 1.00 59.84 106 THR A N 1
ATOM 841 C CA . THR A 1 106 ? 28.161 -17.858 21.244 1.00 59.84 106 THR A CA 1
ATOM 842 C C . THR A 1 106 ? 27.043 -18.166 22.251 1.00 59.84 106 THR A C 1
ATOM 844 O O . THR A 1 106 ? 27.126 -19.186 22.940 1.00 59.84 106 THR A O 1
ATOM 847 N N . PRO A 1 107 ? 25.942 -17.391 22.299 1.00 51.62 107 PRO A N 1
ATOM 848 C CA . PRO A 1 107 ? 24.715 -17.828 22.953 1.00 51.62 107 PRO A CA 1
ATOM 849 C C . PRO A 1 107 ? 24.055 -18.919 22.100 1.00 51.62 107 PRO A C 1
ATOM 851 O O . PRO A 1 107 ? 23.641 -18.677 20.966 1.00 51.62 107 PRO A O 1
ATOM 854 N N . ALA A 1 108 ? 23.965 -20.135 22.634 1.00 52.75 108 ALA A N 1
ATOM 855 C CA . ALA A 1 108 ? 23.194 -21.212 22.028 1.00 52.75 108 ALA A CA 1
ATOM 856 C C . ALA A 1 108 ? 21.694 -20.902 22.165 1.00 52.75 108 ALA A C 1
ATOM 858 O O . ALA A 1 108 ? 21.141 -20.960 23.263 1.00 52.75 108 ALA A O 1
ATOM 859 N N . HIS A 1 109 ? 21.027 -20.579 21.056 1.00 53.03 109 HIS A N 1
ATOM 860 C CA . HIS A 1 109 ? 19.567 -20.571 21.011 1.00 53.03 109 HIS A CA 1
ATOM 861 C C . HIS A 1 109 ? 19.033 -21.994 20.775 1.00 53.03 109 HIS A C 1
ATOM 863 O O . HIS A 1 109 ? 19.552 -22.708 19.911 1.00 53.03 109 HIS A O 1
ATOM 869 N N . PRO A 1 110 ? 18.017 -22.427 21.543 1.00 55.25 110 PRO A N 1
ATOM 870 C CA . PRO A 1 110 ? 17.494 -23.779 21.488 1.00 55.25 110 PRO A CA 1
ATOM 871 C C . PRO A 1 110 ? 16.624 -24.017 20.251 1.00 55.25 110 PRO A C 1
ATOM 873 O O . PRO A 1 110 ? 15.910 -23.146 19.759 1.00 55.25 110 PRO A O 1
ATOM 876 N N . HIS A 1 111 ? 16.696 -25.264 19.807 1.00 54.00 111 HIS A N 1
ATOM 877 C CA . HIS A 1 111 ? 15.932 -25.910 18.752 1.00 54.00 111 HIS A CA 1
ATOM 878 C C . HIS A 1 111 ? 14.417 -25.672 18.913 1.00 54.00 111 HIS A C 1
ATOM 880 O O . HIS A 1 111 ? 13.807 -26.134 19.880 1.00 54.00 111 HIS A O 1
ATOM 886 N N . SER A 1 112 ? 13.793 -24.966 17.972 1.00 51.75 112 SER A N 1
ATOM 887 C CA . SER A 1 112 ? 12.338 -24.827 17.894 1.00 51.75 112 SER A CA 1
ATOM 888 C C . SER A 1 112 ? 11.719 -26.065 17.237 1.00 51.75 112 SER A C 1
ATOM 890 O O . SER A 1 112 ? 11.934 -26.356 16.062 1.00 51.75 112 SER A O 1
ATOM 892 N N . GLN A 1 113 ? 10.929 -26.798 18.025 1.00 61.69 113 GLN A N 1
ATOM 893 C CA . GLN A 1 113 ? 10.007 -27.834 17.559 1.00 61.69 113 GLN A CA 1
ATOM 894 C C . GLN A 1 113 ? 8.970 -27.259 16.575 1.00 61.69 113 GLN A C 1
ATOM 896 O O . GLN A 1 113 ? 8.404 -26.196 16.845 1.00 61.69 113 GLN A O 1
ATOM 901 N N . PRO A 1 114 ? 8.599 -27.987 15.509 1.00 51.44 114 PRO A N 1
ATOM 902 C CA . PRO A 1 114 ? 7.387 -27.695 14.760 1.00 51.44 114 PRO A CA 1
ATOM 903 C C . PRO A 1 114 ? 6.168 -28.323 15.459 1.00 51.44 114 PRO A C 1
ATOM 905 O O . PRO A 1 114 ? 5.963 -29.536 15.427 1.00 51.44 114 PRO A O 1
ATOM 908 N N . HIS A 1 115 ? 5.322 -27.498 16.079 1.00 51.78 115 HIS A N 1
ATOM 909 C CA . HIS A 1 115 ? 3.967 -27.898 16.465 1.00 51.78 115 HIS A CA 1
ATOM 910 C C . HIS A 1 115 ? 2.997 -27.635 15.310 1.00 51.78 115 HIS A C 1
ATOM 912 O O . HIS A 1 115 ? 2.544 -26.516 15.083 1.00 51.78 115 HIS A O 1
ATOM 918 N N . SER A 1 116 ? 2.644 -28.698 14.592 1.00 50.94 116 SER A N 1
ATOM 919 C CA . SER A 1 116 ? 1.515 -28.721 13.668 1.00 50.94 116 SER A CA 1
ATOM 920 C C . SER A 1 116 ? 0.196 -28.705 14.454 1.00 50.94 116 SER A C 1
ATOM 922 O O . SER A 1 116 ? -0.209 -29.727 15.009 1.00 50.94 116 SER A O 1
ATOM 924 N N . HIS A 1 117 ? -0.491 -27.562 14.509 1.00 51.03 117 HIS A N 1
ATOM 925 C CA . HIS A 1 117 ? -1.871 -27.479 14.998 1.00 51.03 117 HIS A CA 1
ATOM 926 C C . HIS A 1 117 ? -2.846 -27.585 13.819 1.00 51.03 117 HIS A C 1
ATOM 928 O O . HIS A 1 117 ? -3.072 -26.636 13.070 1.00 51.03 117 HIS A O 1
ATOM 934 N N . GLY A 1 118 ? -3.410 -28.782 13.644 1.00 47.75 118 GLY A N 1
ATOM 935 C CA . GLY A 1 118 ? -4.469 -29.053 12.681 1.00 47.75 118 GLY A CA 1
ATOM 936 C C . GLY A 1 118 ? -5.785 -28.406 13.110 1.00 47.75 118 GLY A C 1
ATOM 937 O O . GLY A 1 118 ? -6.420 -28.828 14.071 1.00 47.75 118 GLY A O 1
ATOM 938 N N . HIS A 1 119 ? -6.225 -27.402 12.356 1.00 52.41 119 HIS A N 1
ATOM 939 C CA . HIS A 1 119 ? -7.585 -26.877 12.406 1.00 52.41 119 HIS A CA 1
ATOM 940 C C . HIS A 1 119 ? -8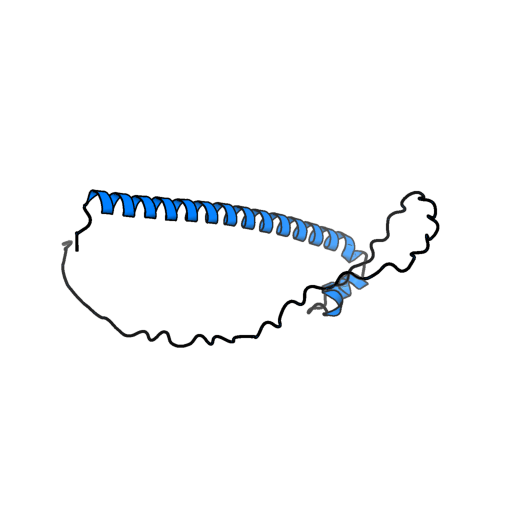.558 -27.848 11.727 1.00 52.41 119 HIS A C 1
ATOM 942 O O . HIS A 1 119 ? -8.567 -27.924 10.499 1.00 52.41 119 HIS A O 1
ATOM 948 N N . ARG A 1 120 ? -9.450 -28.506 12.483 1.00 52.34 120 ARG A N 1
ATOM 949 C CA . ARG A 1 120 ? -10.756 -28.969 11.970 1.00 52.34 120 ARG A CA 1
ATOM 950 C C . ARG A 1 120 ? -11.840 -28.965 13.051 1.00 52.34 120 ARG A C 1
ATOM 952 O O . ARG A 1 120 ? -11.565 -29.187 14.220 1.00 52.34 120 ARG A O 1
ATOM 959 N N . HIS A 1 121 ? -13.073 -28.776 12.572 1.00 45.41 121 HIS A N 1
ATOM 960 C CA . HIS A 1 121 ? -14.381 -28.867 13.240 1.00 45.41 121 HIS A CA 1
ATOM 961 C C . HIS A 1 121 ? -14.992 -27.564 13.777 1.00 45.41 121 HIS A C 1
ATOM 963 O O . HIS A 1 121 ? -15.123 -27.344 14.975 1.00 45.41 121 HIS A O 1
ATOM 969 N N . ARG A 1 122 ? -15.530 -26.750 12.854 1.00 48.97 122 ARG A N 1
ATOM 970 C CA . ARG A 1 122 ? -16.682 -25.886 13.152 1.00 48.97 122 ARG A CA 1
ATOM 971 C C . ARG A 1 122 ? -17.966 -26.629 12.779 1.00 48.97 122 ARG A C 1
ATOM 973 O O . ARG A 1 122 ? -18.436 -26.545 11.647 1.00 48.97 122 ARG A O 1
ATOM 980 N N . SER A 1 123 ? -18.528 -27.350 13.742 1.00 51.41 123 SER A N 1
ATOM 981 C CA . SER A 1 123 ? -19.893 -27.870 13.662 1.00 51.41 123 SER A CA 1
ATOM 982 C C . SER A 1 123 ? -20.873 -26.696 13.665 1.00 51.41 123 SER A C 1
ATOM 984 O O . SER A 1 123 ? -21.043 -26.004 14.667 1.00 51.41 123 SER A O 1
ATOM 986 N N . ARG A 1 124 ? -21.503 -26.436 12.516 1.00 53.44 124 ARG A N 1
ATOM 987 C CA . ARG A 1 124 ? -22.700 -25.595 12.413 1.00 53.44 124 ARG A CA 1
ATOM 988 C C . ARG A 1 124 ? -23.894 -26.437 12.859 1.00 53.44 124 ARG A C 1
ATOM 990 O O . ARG A 1 124 ? -24.399 -27.237 12.081 1.00 53.44 124 ARG A O 1
ATOM 997 N N . SER A 1 125 ? -24.352 -26.246 14.090 1.00 58.50 125 SER A N 1
ATOM 998 C CA . SER A 1 125 ? -25.642 -26.759 14.552 1.00 58.50 125 SER A CA 1
ATOM 999 C C . SER A 1 125 ? -26.639 -25.612 14.709 1.00 58.50 125 SER A C 1
ATOM 1001 O O . SER A 1 125 ? -26.438 -24.701 15.509 1.00 58.50 125 SER A O 1
ATOM 1003 N N . ASN A 1 126 ? -27.695 -25.692 13.900 1.00 52.19 126 ASN A N 1
ATOM 1004 C CA . ASN A 1 126 ? -29.047 -25.171 14.090 1.00 52.19 126 ASN A CA 1
ATOM 1005 C C . ASN A 1 126 ? -29.333 -24.382 15.377 1.00 52.19 126 ASN A C 1
ATOM 1007 O O . ASN A 1 126 ? -29.353 -24.949 16.467 1.00 52.19 126 ASN A O 1
ATOM 1011 N N . ARG A 1 127 ? -29.844 -23.157 15.208 1.00 47.19 127 ARG A N 1
ATOM 1012 C CA . ARG A 1 127 ? -31.012 -22.736 15.990 1.00 47.19 127 ARG A CA 1
ATOM 1013 C C . ARG A 1 127 ? -31.922 -21.811 15.186 1.00 47.19 127 ARG A C 1
ATOM 1015 O O . ARG A 1 127 ? -31.713 -20.608 15.105 1.00 47.19 127 ARG A O 1
ATOM 1022 N N . LYS A 1 128 ? -32.956 -22.426 14.604 1.00 53.56 128 LYS A N 1
ATOM 1023 C CA . LYS A 1 128 ? -34.265 -21.801 14.402 1.00 53.56 128 LYS A CA 1
ATOM 1024 C C . LYS A 1 128 ? -34.773 -21.332 15.768 1.00 53.56 128 LYS A C 1
ATOM 1026 O O . LYS A 1 128 ? -34.909 -22.151 16.673 1.00 53.56 128 LYS A O 1
ATOM 1031 N N . SER A 1 129 ? -35.130 -20.064 15.874 1.00 50.28 129 SER A N 1
ATOM 1032 C CA . SER A 1 129 ? -36.140 -19.605 16.825 1.00 50.28 129 SER A CA 1
ATOM 1033 C C . SER A 1 129 ? -36.887 -18.451 16.176 1.00 50.28 129 SER A C 1
ATOM 1035 O O . SER A 1 129 ? -36.359 -17.358 16.003 1.00 50.28 129 SER A O 1
ATOM 1037 N N . ALA A 1 130 ? -38.096 -18.785 15.740 1.00 49.78 130 ALA A N 1
ATOM 1038 C CA . ALA A 1 130 ? -39.134 -17.865 15.336 1.00 49.78 130 ALA A CA 1
ATOM 1039 C C . ALA A 1 130 ? -39.757 -17.229 16.585 1.00 49.78 130 ALA A C 1
ATOM 1041 O O . ALA A 1 130 ? -40.119 -17.963 17.498 1.00 49.78 130 ALA A O 1
ATOM 1042 N N . THR A 1 131 ? -39.915 -15.906 16.574 1.00 52.28 131 THR A N 1
ATOM 1043 C CA . THR A 1 131 ? -40.965 -15.116 17.250 1.00 52.28 131 THR A CA 1
ATOM 1044 C C . THR A 1 131 ? -40.978 -13.762 16.525 1.00 52.28 131 THR A C 1
ATOM 1046 O O . THR A 1 131 ? -39.969 -13.068 16.539 1.00 52.28 131 THR A O 1
ATOM 1049 N N . GLN A 1 132 ? -41.916 -13.511 15.609 1.00 48.41 132 GLN A N 1
ATOM 1050 C CA . GLN A 1 132 ? -43.287 -13.028 15.842 1.00 48.41 132 GLN A CA 1
ATOM 1051 C C . GLN A 1 132 ? -43.358 -11.502 16.089 1.00 48.41 132 GLN A C 1
ATOM 1053 O O . GLN A 1 132 ? -42.688 -10.987 16.976 1.00 48.41 132 GLN A O 1
ATOM 1058 N N . ASN A 1 133 ? -44.268 -10.859 15.332 1.00 41.75 133 ASN A N 1
ATOM 1059 C CA . ASN A 1 133 ? -44.738 -9.456 15.334 1.00 41.75 133 ASN A CA 1
ATOM 1060 C C . ASN A 1 133 ? -43.894 -8.487 14.484 1.00 41.75 133 ASN A C 1
ATOM 1062 O O . ASN A 1 133 ? -42.689 -8.407 14.647 1.00 41.75 133 ASN A O 1
ATOM 1066 N N . GLY A 1 134 ? -44.420 -7.709 13.539 1.00 43.94 134 GLY A N 1
ATOM 1067 C CA . GLY A 1 134 ? -45.788 -7.291 13.244 1.00 43.94 134 GLY A CA 1
ATOM 1068 C C . GLY A 1 134 ? -45.738 -5.786 12.961 1.00 43.94 134 GLY A C 1
ATOM 1069 O O . GLY A 1 134 ? -45.478 -5.029 13.885 1.00 43.94 134 GLY A O 1
ATOM 1070 N N . ASN A 1 135 ? -45.919 -5.356 11.709 1.00 41.41 135 ASN A N 1
ATOM 1071 C CA . ASN A 1 135 ? -46.438 -4.022 11.386 1.00 41.41 135 ASN A CA 1
ATOM 1072 C C . ASN A 1 135 ? -46.802 -3.943 9.902 1.00 41.41 135 ASN A C 1
ATOM 1074 O O . ASN A 1 135 ? -45.999 -4.270 9.031 1.00 41.41 135 ASN A O 1
ATOM 1078 N N . GLY A 1 136 ? -48.057 -3.581 9.648 1.00 48.34 136 GLY A N 1
ATOM 1079 C CA . GLY A 1 136 ? -48.659 -3.589 8.328 1.00 48.34 136 GLY A CA 1
ATOM 1080 C C . GLY A 1 136 ? -48.320 -2.368 7.488 1.00 48.34 136 GLY A C 1
ATOM 1081 O O . GLY A 1 136 ? -47.957 -1.314 8.000 1.00 48.34 136 GLY A O 1
ATOM 1082 N N . VAL A 1 137 ? -48.555 -2.512 6.189 1.00 50.53 137 VAL A N 1
ATOM 1083 C CA . VAL A 1 137 ? -48.930 -1.399 5.322 1.00 50.53 137 VAL A CA 1
ATOM 1084 C C . VAL A 1 137 ? -50.045 -1.905 4.415 1.00 50.53 137 VAL A C 1
ATOM 1086 O O . VAL A 1 137 ? -49.839 -2.756 3.554 1.00 50.53 137 VAL A O 1
ATOM 1089 N N . SER A 1 138 ? -51.251 -1.398 4.660 1.00 50.62 138 SER A N 1
ATOM 1090 C CA . SER A 1 138 ? -52.343 -1.415 3.695 1.00 50.62 138 SER A CA 1
ATOM 1091 C C . SER A 1 138 ? -51.936 -0.595 2.478 1.00 50.62 138 SER A C 1
ATOM 1093 O O . SER A 1 138 ? -51.634 0.586 2.617 1.00 50.62 138 SER A O 1
ATOM 1095 N N . ALA A 1 139 ? -52.036 -1.173 1.288 1.00 49.50 139 ALA A N 1
ATOM 1096 C CA . ALA A 1 139 ? -52.213 -0.401 0.067 1.00 49.50 139 ALA A CA 1
ATOM 1097 C C . ALA A 1 139 ? -53.277 -1.096 -0.786 1.00 49.50 139 ALA A C 1
ATOM 1099 O O . ALA A 1 139 ? -53.006 -2.023 -1.541 1.00 49.50 139 ALA A O 1
ATOM 1100 N N . ARG A 1 140 ? -54.524 -0.656 -0.591 1.00 54.97 140 ARG A N 1
ATOM 1101 C CA . ARG A 1 140 ? -55.578 -0.750 -1.600 1.00 54.97 140 ARG A CA 1
ATOM 1102 C C . ARG A 1 140 ? -55.353 0.393 -2.586 1.00 54.97 140 ARG A C 1
ATOM 1104 O O . ARG A 1 140 ? -55.411 1.543 -2.150 1.00 54.97 140 ARG A O 1
ATOM 1111 N N . ARG A 1 141 ? -55.199 0.086 -3.869 1.00 55.38 141 ARG A N 1
ATOM 1112 C CA . ARG A 1 141 ? -56.021 0.602 -4.977 1.00 55.38 141 ARG A CA 1
ATOM 1113 C C . ARG A 1 141 ? -55.517 0.041 -6.294 1.00 55.38 141 ARG A C 1
ATOM 1115 O O . ARG A 1 141 ? -54.284 0.016 -6.472 1.00 55.38 141 ARG A O 1
#

Radius of gyration: 33.48 Å; chains: 1; bounding box: 105×38×74 Å

Secondary structure (DSSP, 8-state):
-PPPPHHHHHHHHHHHHHHHHHHHHHHHHHHHHHHHHHHHHHHHHHHHHHHHHHHGGG-HHHHHHHTSSSPPGGGTT-------------PPPP-------PPPPP-----------------------------------

Sequence (141 aa):
MRRPTYKEKYFAMQEKHTQVSETREAYRKELALAEDKLRKLQDECNLLLDAVDIAAPAQPSLLHYLARDPIPPQYHSYQVPFPSTAEPTHAPVPAQQSSPGPTPPTPAHPHSQPHSHGHRHRSRSNRKSATQNGNGVSARR